Protein AF-I1QLV9-F1 (afdb_monomer_lite)

pLDDT: mean 70.6, std 19.45, range [32.88, 92.75]

Radius of gyration: 21.55 Å; chains: 1; bounding box: 41×62×48 Å

Organism: Oryza glaberrima (NCBI:txid4538)

Foldseek 3Di:
DDDPPDPDPPPPPPDDPDDLLVVLVVVVVVQVVCCVVVVDHDPQAPDEDEDDPDDPVSVVSNVVSHVHHHDYPQDQDPNRGDDPAADDPPVSDDPDDDDDDHHDDDDDDDPDD

Sequence (113 aa):
YITTAALLPQAWPSTRRPSLPDDLEVIKGIMPCFESTSELFTNFGKCSIMLIRCLEDDLAVVSHVFPYAIAEFPYKYLGILFSIKKLPIAAYSRSSTQSTIVCQLGSANSWLW

Structure (mmCIF, N/CA/C/O backbone):
data_AF-I1QLV9-F1
#
_entry.id   AF-I1QLV9-F1
#
loop_
_atom_site.group_PDB
_atom_site.id
_atom_site.type_symbol
_atom_site.label_atom_id
_atom_site.label_alt_id
_atom_site.label_comp_id
_atom_site.label_asym_id
_atom_site.label_entity_id
_atom_site.label_seq_id
_atom_site.pdbx_PDB_ins_code
_atom_site.Cartn_x
_atom_site.Cartn_y
_atom_site.Cartn_z
_atom_site.occupancy
_atom_site.B_iso_or_equiv
_atom_site.auth_seq_id
_atom_site.auth_comp_id
_atom_site.auth_asym_id
_atom_site.auth_atom_id
_atom_site.pdbx_PDB_model_num
ATOM 1 N N . TYR A 1 1 ? 27.646 -39.557 29.135 1.00 39.72 1 TYR A N 1
ATOM 2 C CA . TYR A 1 1 ? 28.000 -39.040 27.800 1.00 39.72 1 TYR A CA 1
ATOM 3 C C . TYR A 1 1 ? 26.768 -38.374 27.216 1.00 39.72 1 TYR A C 1
ATOM 5 O O . TYR A 1 1 ? 25.946 -39.045 26.611 1.00 39.72 1 TYR A O 1
ATOM 13 N N . ILE A 1 2 ? 26.563 -37.092 27.514 1.00 40.69 2 ILE A N 1
ATOM 14 C CA . ILE A 1 2 ? 25.474 -36.317 26.913 1.00 40.69 2 ILE A CA 1
ATOM 15 C C . ILE A 1 2 ? 26.112 -35.600 25.731 1.00 40.69 2 ILE A C 1
ATOM 17 O O . ILE A 1 2 ? 26.968 -34.740 25.918 1.00 40.69 2 ILE A O 1
ATOM 21 N N . THR A 1 3 ? 25.787 -36.048 24.523 1.00 41.97 3 THR A N 1
ATOM 22 C CA . THR A 1 3 ? 26.299 -35.459 23.289 1.00 41.97 3 THR A CA 1
ATOM 23 C C . THR A 1 3 ? 25.633 -34.105 23.094 1.00 41.97 3 THR A C 1
ATOM 25 O O . THR A 1 3 ? 24.444 -34.026 22.794 1.00 41.97 3 THR A O 1
ATOM 28 N N . THR A 1 4 ? 26.408 -33.039 23.265 1.00 53.00 4 THR A N 1
ATOM 29 C CA . THR A 1 4 ? 26.048 -31.686 22.848 1.00 53.00 4 THR A CA 1
ATOM 30 C C . THR A 1 4 ? 25.978 -31.668 21.323 1.00 53.00 4 THR A C 1
ATOM 32 O O . THR A 1 4 ? 26.986 -31.470 20.646 1.00 53.00 4 THR A O 1
ATOM 35 N N . ALA A 1 5 ? 24.799 -31.938 20.764 1.00 51.69 5 ALA A N 1
ATOM 36 C CA . ALA A 1 5 ? 24.537 -31.680 19.357 1.00 51.69 5 ALA A CA 1
ATOM 37 C C . ALA A 1 5 ? 24.583 -30.163 19.162 1.00 51.69 5 ALA A C 1
ATOM 39 O O . ALA A 1 5 ? 23.716 -29.430 19.637 1.00 51.69 5 ALA A O 1
ATOM 40 N N . ALA A 1 6 ? 25.662 -29.706 18.534 1.00 55.41 6 ALA A N 1
ATOM 41 C CA . ALA A 1 6 ? 25.861 -28.330 18.136 1.00 55.41 6 ALA A CA 1
ATOM 42 C C . ALA A 1 6 ? 24.608 -27.817 17.413 1.00 55.41 6 ALA A C 1
ATOM 44 O O . ALA A 1 6 ? 24.212 -28.353 16.377 1.00 55.41 6 ALA A O 1
ATOM 45 N N . LEU A 1 7 ? 23.999 -26.771 17.971 1.00 59.00 7 LEU A N 1
ATOM 46 C CA . LEU A 1 7 ? 23.054 -25.915 17.269 1.00 59.00 7 LEU A CA 1
ATOM 47 C C . LEU A 1 7 ? 23.831 -25.216 16.149 1.00 59.00 7 LEU A C 1
ATOM 49 O O . LEU A 1 7 ? 24.322 -24.100 16.309 1.00 59.00 7 LEU A O 1
ATOM 53 N N . LEU A 1 8 ? 23.989 -25.906 15.020 1.00 60.56 8 LEU A N 1
ATOM 54 C CA . LEU A 1 8 ? 24.235 -25.244 13.748 1.00 60.56 8 LEU A CA 1
ATOM 55 C C . LEU A 1 8 ? 23.149 -24.168 13.595 1.00 60.56 8 LEU A C 1
ATOM 57 O O . LEU A 1 8 ? 21.983 -24.465 13.883 1.00 60.56 8 LEU A O 1
ATOM 61 N N . PRO A 1 9 ? 23.488 -22.937 13.168 1.00 52.34 9 PRO A N 1
ATOM 62 C CA . PRO A 1 9 ? 22.473 -21.968 12.794 1.00 52.34 9 PRO A CA 1
ATOM 63 C C . PRO A 1 9 ? 21.608 -22.661 11.752 1.00 52.34 9 PRO A C 1
ATOM 65 O O . PRO A 1 9 ? 22.124 -23.061 10.708 1.00 52.34 9 PRO A O 1
ATOM 68 N N . GLN A 1 10 ? 20.336 -22.890 12.082 1.00 55.88 10 GLN A N 1
ATOM 69 C CA . GLN A 1 10 ? 19.355 -23.381 11.128 1.00 55.88 10 GLN A CA 1
ATOM 70 C C . GLN A 1 10 ? 19.514 -22.527 9.875 1.00 55.88 10 GLN A C 1
ATOM 72 O O . GLN A 1 10 ? 19.251 -21.322 9.905 1.00 55.88 10 GLN A O 1
ATOM 77 N N . ALA A 1 11 ? 20.029 -23.135 8.805 1.00 59.84 11 ALA A N 1
ATOM 78 C CA . ALA A 1 11 ? 19.967 -22.527 7.496 1.00 59.84 11 ALA A CA 1
ATOM 79 C C . ALA A 1 11 ? 18.490 -22.213 7.293 1.00 59.84 11 ALA A C 1
ATOM 81 O O . ALA A 1 11 ? 17.659 -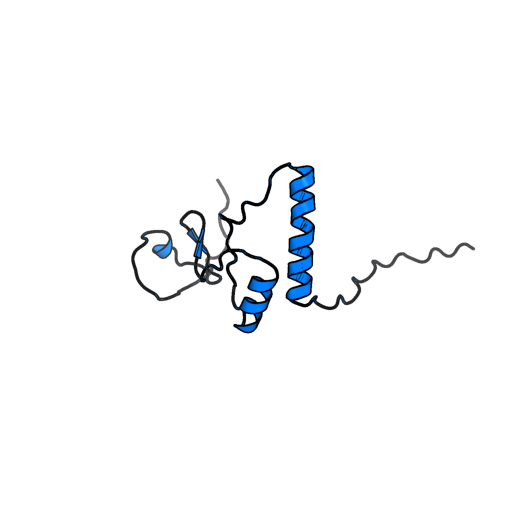23.110 7.456 1.00 59.84 11 ALA A O 1
ATOM 82 N N . TRP A 1 12 ? 18.168 -20.941 7.043 1.00 55.56 12 TRP A N 1
ATOM 83 C CA . TRP A 1 12 ? 16.804 -20.535 6.730 1.00 55.56 12 TRP A CA 1
ATOM 84 C C . TRP A 1 12 ? 16.279 -21.560 5.719 1.00 55.56 12 TRP A C 1
ATOM 86 O O . TRP A 1 12 ? 16.942 -21.736 4.685 1.00 55.56 12 TRP A O 1
ATOM 96 N N . PRO A 1 13 ? 15.211 -22.328 6.043 1.00 59.56 13 PRO A N 1
ATOM 97 C CA . PRO A 1 13 ? 14.704 -23.345 5.128 1.00 59.56 13 PRO A CA 1
ATOM 98 C C . PRO A 1 13 ? 14.557 -22.654 3.786 1.00 59.56 13 PRO A C 1
ATOM 100 O O . PRO A 1 13 ? 14.209 -21.479 3.781 1.00 59.56 13 PRO A O 1
ATOM 103 N N . SER A 1 14 ? 14.915 -23.297 2.674 1.00 62.00 14 SER A N 1
ATOM 104 C CA . SER A 1 14 ? 14.813 -22.677 1.351 1.00 62.00 14 SER A CA 1
ATOM 105 C C . SER A 1 14 ? 13.356 -22.272 1.121 1.00 62.00 14 SER A C 1
ATOM 107 O O . SER A 1 14 ? 12.540 -23.063 0.655 1.00 62.00 14 SER A O 1
ATOM 109 N N . THR A 1 15 ? 13.001 -21.074 1.584 1.00 64.19 15 THR A N 1
ATOM 110 C CA . THR A 1 15 ? 11.625 -20.647 1.747 1.00 64.19 15 THR A CA 1
ATOM 111 C C . THR A 1 15 ? 11.140 -20.451 0.346 1.00 64.19 15 THR A C 1
ATOM 113 O O . THR A 1 15 ? 11.682 -19.632 -0.399 1.00 64.19 15 THR A O 1
ATOM 116 N N . ARG A 1 16 ? 10.154 -21.265 -0.028 1.00 64.50 16 ARG A N 1
ATOM 117 C CA . ARG A 1 16 ? 9.343 -21.017 -1.209 1.00 64.50 16 ARG A CA 1
ATOM 118 C C . ARG A 1 16 ? 9.026 -19.522 -1.197 1.00 64.50 16 ARG A C 1
ATOM 120 O O . ARG A 1 16 ? 8.430 -19.061 -0.226 1.00 64.50 16 ARG A O 1
ATOM 127 N N . ARG A 1 17 ? 9.467 -18.773 -2.216 1.00 68.75 17 ARG A N 1
ATOM 128 C CA . ARG A 1 17 ? 8.995 -17.395 -2.390 1.00 68.75 17 ARG A CA 1
ATOM 129 C C . ARG A 1 17 ? 7.467 -17.473 -2.398 1.00 68.75 17 ARG A C 1
ATOM 131 O O . ARG A 1 17 ? 6.953 -18.221 -3.236 1.00 68.75 17 ARG A O 1
ATOM 138 N N . PRO A 1 18 ? 6.771 -16.823 -1.454 1.00 70.69 18 PRO A N 1
ATOM 139 C CA . PRO A 1 18 ? 5.320 -16.825 -1.466 1.00 70.69 18 PRO A CA 1
ATOM 140 C C . PRO A 1 18 ? 4.836 -16.233 -2.790 1.00 70.69 18 PRO A C 1
ATOM 142 O O . PRO A 1 18 ? 5.555 -15.476 -3.452 1.00 70.69 18 PRO A O 1
ATOM 145 N N . SER A 1 19 ? 3.658 -16.658 -3.233 1.00 86.75 19 SER A N 1
ATOM 146 C CA . SER A 1 19 ? 3.049 -16.041 -4.405 1.00 86.75 19 SER A CA 1
ATOM 147 C C . SER A 1 19 ? 2.558 -14.636 -4.043 1.00 86.75 19 SER A C 1
ATOM 149 O O . SER A 1 19 ? 2.302 -14.358 -2.873 1.00 86.75 19 SER A O 1
ATOM 151 N N . LEU A 1 20 ? 2.400 -13.751 -5.034 1.00 86.69 20 LEU A N 1
ATOM 152 C CA . LEU A 1 20 ? 1.859 -12.408 -4.801 1.00 86.69 20 LEU A CA 1
ATOM 153 C C . LEU A 1 20 ? 0.552 -12.435 -3.970 1.00 86.69 20 LEU A C 1
ATOM 155 O O . LEU A 1 20 ? 0.491 -11.700 -2.990 1.00 86.69 20 LEU A O 1
ATOM 159 N N . PRO A 1 21 ? -0.456 -13.285 -4.265 1.00 89.00 21 PRO A N 1
ATOM 160 C CA . PRO A 1 21 ? -1.646 -13.402 -3.420 1.00 89.00 21 PRO A CA 1
ATOM 161 C C . PRO A 1 21 ? -1.337 -13.717 -1.949 1.00 89.00 21 PRO A C 1
ATOM 163 O O . PRO A 1 21 ? -1.895 -13.072 -1.063 1.00 89.00 21 PRO A O 1
ATOM 166 N N . ASP A 1 22 ? -0.433 -14.669 -1.691 1.00 90.62 22 ASP A N 1
ATOM 167 C CA . ASP A 1 22 ? -0.070 -15.071 -0.327 1.00 90.62 22 ASP A CA 1
ATOM 168 C C . ASP A 1 22 ? 0.568 -13.902 0.438 1.00 90.62 22 ASP A C 1
ATOM 170 O O . ASP A 1 22 ? 0.234 -13.654 1.596 1.00 90.62 22 ASP A O 1
ATOM 174 N N . ASP A 1 23 ? 1.453 -13.149 -0.224 1.00 90.62 23 ASP A N 1
ATOM 175 C CA . ASP A 1 23 ? 2.099 -11.972 0.361 1.00 90.62 23 ASP A CA 1
ATOM 176 C C . ASP A 1 23 ? 1.078 -10.872 0.702 1.00 90.62 23 ASP A C 1
ATOM 178 O O . ASP A 1 2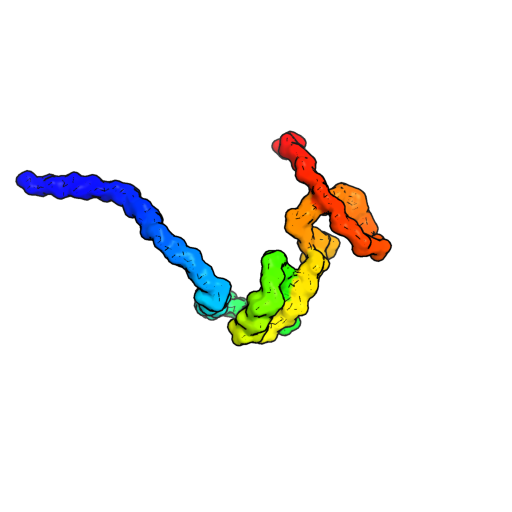3 ? 1.147 -10.266 1.776 1.00 90.62 23 ASP A O 1
ATOM 182 N N . LEU A 1 24 ? 0.104 -10.616 -0.181 1.00 91.00 24 LEU A N 1
ATOM 183 C CA . LEU A 1 24 ? -0.923 -9.598 0.059 1.00 91.00 24 LEU A CA 1
ATOM 184 C C . LEU A 1 24 ? -1.862 -9.987 1.209 1.00 91.00 24 LEU A C 1
ATOM 186 O O . LEU A 1 24 ? -2.210 -9.124 2.016 1.00 91.00 24 LEU A O 1
ATOM 190 N N . GLU A 1 25 ? -2.237 -11.263 1.329 1.00 91.88 25 GLU A N 1
ATOM 191 C CA . GLU A 1 25 ? -3.053 -11.750 2.451 1.00 91.88 25 GLU A CA 1
ATOM 192 C C . GLU A 1 25 ? -2.315 -11.621 3.789 1.00 91.88 25 GLU A C 1
ATOM 194 O O . GLU A 1 25 ? -2.904 -11.211 4.792 1.00 91.88 25 GLU A O 1
ATOM 199 N N . VAL A 1 26 ? -1.002 -11.873 3.809 1.00 92.75 26 VAL A N 1
ATOM 200 C CA . VAL A 1 26 ? -0.177 -11.633 5.002 1.00 92.75 26 VAL A CA 1
ATOM 201 C C . VAL A 1 26 ? -0.180 -10.150 5.375 1.00 92.75 26 VAL A C 1
ATOM 203 O O . VAL A 1 26 ? -0.425 -9.815 6.535 1.00 92.75 26 VAL A O 1
ATOM 206 N N . ILE A 1 27 ? 0.032 -9.245 4.412 1.00 91.12 27 ILE A N 1
ATOM 207 C CA . ILE A 1 27 ? -0.019 -7.793 4.659 1.00 91.12 27 ILE A CA 1
ATOM 208 C C . ILE A 1 27 ? -1.392 -7.391 5.206 1.00 91.12 27 ILE A C 1
ATOM 210 O O . ILE A 1 27 ? -1.474 -6.655 6.191 1.00 91.12 27 ILE A O 1
ATOM 214 N N . LYS A 1 28 ? -2.470 -7.905 4.607 1.00 89.94 28 LYS A N 1
ATOM 215 C CA . LYS A 1 28 ? -3.845 -7.646 5.041 1.00 89.94 28 LYS A CA 1
ATOM 216 C C . LYS A 1 28 ? -4.093 -8.125 6.467 1.00 89.94 28 LYS A C 1
ATOM 218 O O . LYS A 1 28 ? -4.708 -7.395 7.236 1.00 89.94 28 LYS A O 1
ATOM 223 N N . GLY A 1 29 ? -3.584 -9.301 6.832 1.00 91.56 29 GLY A N 1
ATOM 224 C CA . GLY A 1 29 ? -3.694 -9.856 8.181 1.00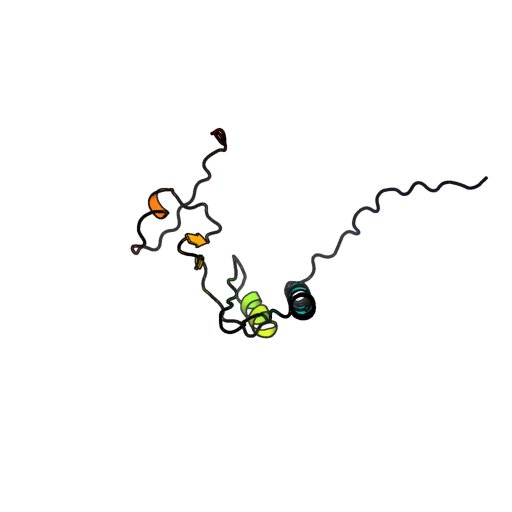 91.56 29 GLY A CA 1
ATOM 225 C C . GLY A 1 29 ? -2.876 -9.104 9.234 1.00 91.56 29 GLY A C 1
ATOM 226 O O . GLY A 1 29 ? -3.243 -9.104 10.406 1.00 91.56 29 GLY A O 1
ATOM 227 N N . ILE A 1 30 ? -1.801 -8.422 8.832 1.00 92.00 30 ILE A N 1
ATOM 228 C CA . ILE A 1 30 ? -0.961 -7.634 9.742 1.00 92.00 30 ILE A CA 1
ATOM 229 C C . ILE A 1 30 ? -1.619 -6.299 10.125 1.00 92.00 30 ILE A C 1
ATOM 231 O O . ILE A 1 30 ? -1.430 -5.848 11.256 1.00 92.00 30 ILE A O 1
ATOM 235 N N . MET A 1 31 ? -2.388 -5.655 9.237 1.00 89.44 31 MET A N 1
ATOM 236 C CA . MET A 1 31 ? -2.974 -4.340 9.554 1.00 89.44 31 MET A CA 1
ATOM 237 C C . MET A 1 31 ? -3.870 -4.376 10.805 1.00 89.44 31 MET A C 1
ATOM 239 O O . MET A 1 31 ? -3.623 -3.558 11.689 1.00 89.44 31 MET A O 1
ATOM 243 N N . PRO A 1 32 ? -4.801 -5.339 10.985 1.00 90.06 32 PRO A N 1
ATOM 244 C CA . PRO A 1 32 ? -5.612 -5.435 12.200 1.00 90.06 32 PRO A CA 1
ATOM 245 C C . PRO A 1 32 ? -4.801 -5.514 13.497 1.00 90.06 32 PRO A C 1
ATOM 247 O O . PRO A 1 32 ? -5.237 -4.984 14.512 1.00 90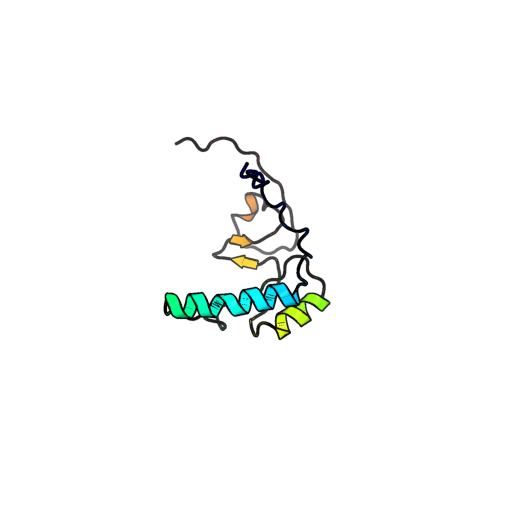.06 32 PRO A O 1
ATOM 250 N N . CYS A 1 33 ? -3.610 -6.126 13.480 1.00 90.94 33 CYS A N 1
ATOM 251 C CA . CYS A 1 33 ? -2.730 -6.181 14.652 1.00 90.94 33 CYS A CA 1
ATOM 252 C C . CYS A 1 33 ? -2.229 -4.784 15.055 1.00 90.94 33 CYS A C 1
ATOM 254 O O . CYS A 1 33 ? -2.100 -4.475 16.243 1.00 90.94 33 CYS A O 1
ATOM 256 N N . PHE A 1 34 ? -1.944 -3.926 14.071 1.00 86.69 34 PHE A N 1
ATOM 257 C CA . PHE A 1 34 ? -1.592 -2.530 14.322 1.00 86.69 34 PHE A CA 1
ATOM 258 C C . PHE A 1 34 ? -2.810 -1.723 14.751 1.00 86.69 34 PHE A C 1
ATOM 260 O O . PHE A 1 34 ? -2.712 -0.952 15.704 1.00 86.69 34 PHE A O 1
ATOM 267 N N . GLU A 1 35 ? -3.957 -1.937 14.111 1.00 91.50 35 GLU A N 1
ATOM 268 C CA . GLU A 1 35 ? -5.210 -1.260 14.452 1.00 91.50 35 GLU A CA 1
ATOM 269 C C . GLU A 1 35 ? -5.633 -1.574 15.893 1.00 91.50 35 GLU A C 1
ATOM 271 O O . GLU A 1 35 ? -5.964 -0.662 16.643 1.00 91.50 35 GLU A O 1
ATOM 276 N N . SER A 1 36 ? -5.520 -2.833 16.331 1.00 90.44 36 SER A N 1
ATOM 277 C CA . SER A 1 36 ? -5.878 -3.243 17.694 1.00 90.44 36 SER A CA 1
ATOM 278 C C . SER A 1 36 ? -4.918 -2.726 18.762 1.00 90.44 36 SER A C 1
ATOM 280 O O . SER A 1 36 ? -5.316 -2.558 19.908 1.00 90.44 36 SER A O 1
ATOM 282 N N . THR A 1 37 ? -3.644 -2.520 18.415 1.00 92.50 37 THR A N 1
ATOM 283 C CA . THR A 1 37 ? -2.617 -2.090 19.380 1.00 92.50 37 THR A CA 1
ATOM 284 C C . THR A 1 37 ? -2.526 -0.569 19.477 1.00 92.50 37 THR A C 1
ATOM 286 O O . THR A 1 37 ? -2.244 -0.033 20.543 1.00 92.50 37 THR A O 1
ATOM 289 N N . SER A 1 38 ? -2.725 0.129 18.358 1.00 91.81 38 SER A N 1
ATOM 290 C CA . SER A 1 38 ? -2.585 1.587 18.273 1.00 91.81 38 SER A CA 1
ATOM 291 C C . SER A 1 38 ? -3.912 2.340 18.302 1.00 91.81 38 SER A C 1
ATOM 293 O O . SER A 1 38 ? -3.892 3.561 18.423 1.00 91.81 38 SER A O 1
ATOM 295 N N . GLU A 1 39 ? -5.038 1.637 18.137 1.00 91.12 39 GLU A N 1
ATOM 296 C CA . GLU A 1 39 ? -6.370 2.214 17.901 1.00 91.12 39 GLU A CA 1
ATOM 297 C C . GLU A 1 39 ? -6.426 3.147 16.672 1.00 91.12 39 GLU A C 1
ATOM 299 O O . GLU A 1 39 ? -7.368 3.921 16.488 1.00 91.12 39 GLU A O 1
ATOM 304 N N . LEU A 1 40 ? -5.423 3.066 15.790 1.00 90.94 40 LEU A N 1
ATOM 305 C CA . LEU A 1 40 ? -5.376 3.794 14.530 1.00 90.94 40 LEU A CA 1
ATOM 306 C C . LEU A 1 40 ? -5.826 2.880 13.402 1.00 90.94 40 LEU A C 1
ATOM 308 O O . LEU A 1 40 ? -5.108 1.968 13.007 1.00 90.94 40 LEU A O 1
ATOM 312 N N . PHE A 1 41 ? -7.000 3.174 12.856 1.00 88.50 41 PHE A N 1
ATOM 313 C CA . PHE A 1 41 ? -7.546 2.458 11.711 1.00 88.50 41 PHE A CA 1
ATOM 314 C C . PHE A 1 41 ? -6.944 2.959 10.404 1.00 88.50 41 PHE A C 1
ATOM 316 O O . PHE A 1 41 ? -6.803 4.169 10.180 1.00 88.50 41 PHE A O 1
ATOM 323 N N . THR A 1 42 ? -6.641 2.028 9.503 1.00 86.62 42 THR A N 1
ATOM 324 C CA . THR A 1 42 ? -6.160 2.376 8.170 1.00 86.62 42 THR A CA 1
ATOM 325 C C . THR A 1 42 ? -7.261 3.111 7.411 1.00 86.62 42 THR A C 1
ATOM 327 O O . THR A 1 42 ? -8.355 2.593 7.188 1.00 86.62 42 THR A O 1
ATOM 330 N N . ASN A 1 43 ? -6.992 4.346 6.983 1.00 87.06 43 ASN A N 1
ATOM 331 C CA . ASN A 1 43 ? -7.950 5.092 6.176 1.00 87.06 43 ASN A CA 1
ATOM 332 C C . ASN A 1 43 ? -7.867 4.652 4.711 1.00 87.06 43 ASN A C 1
ATOM 334 O O . ASN A 1 43 ? -7.170 5.267 3.902 1.00 87.06 43 ASN A O 1
ATOM 338 N N . PHE A 1 44 ? -8.627 3.620 4.357 1.00 82.25 44 PHE A N 1
ATOM 339 C CA . PHE A 1 44 ? -8.632 3.071 2.999 1.00 82.25 44 PHE A CA 1
ATOM 340 C C . PHE A 1 44 ? -9.079 4.066 1.918 1.00 82.25 44 PHE A C 1
ATOM 342 O O . PHE A 1 44 ? -8.676 3.924 0.771 1.00 82.25 44 PHE A O 1
ATOM 349 N N . GLY A 1 45 ? -9.834 5.113 2.271 1.00 84.81 45 GLY A N 1
ATOM 350 C CA . GLY A 1 45 ? -10.216 6.178 1.335 1.00 84.81 45 GLY A CA 1
ATOM 351 C C . GLY A 1 45 ? -9.095 7.176 1.019 1.00 84.81 45 GLY A C 1
ATOM 352 O O . GLY A 1 45 ? -9.194 7.919 0.045 1.00 84.81 45 GLY A O 1
ATOM 353 N N . LYS A 1 46 ? -8.032 7.217 1.834 1.00 85.88 46 LYS A N 1
ATOM 354 C CA . LYS A 1 46 ? -6.842 8.064 1.620 1.00 85.88 46 LYS A CA 1
ATOM 355 C C . LYS A 1 46 ? -5.617 7.266 1.178 1.00 85.88 46 LYS A C 1
ATOM 357 O O . LYS A 1 46 ? -4.644 7.856 0.710 1.00 85.88 46 LYS A O 1
ATOM 362 N N . CYS A 1 47 ? -5.647 5.948 1.349 1.00 86.94 47 CYS A N 1
ATOM 363 C CA . CYS A 1 47 ? -4.589 5.052 0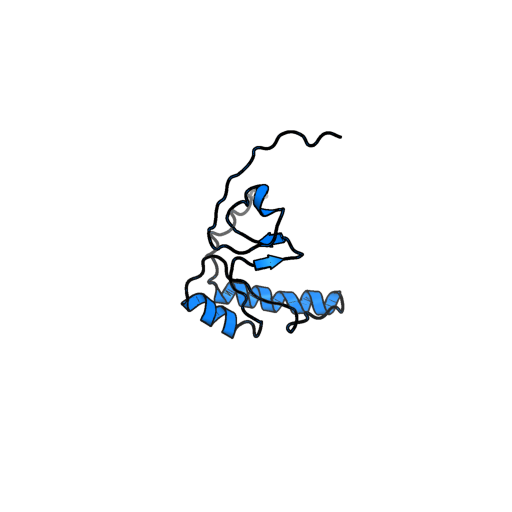.914 1.00 86.94 47 CYS A CA 1
ATOM 364 C C . CYS A 1 47 ? -4.734 4.718 -0.575 1.00 86.94 47 CYS A C 1
ATOM 366 O O . CYS A 1 47 ? -5.836 4.604 -1.108 1.00 86.94 47 CYS A O 1
ATOM 368 N N . SER A 1 48 ? -3.599 4.526 -1.239 1.00 87.38 48 SER A N 1
ATOM 369 C CA . SER A 1 48 ? -3.547 3.999 -2.599 1.00 87.38 48 SER A CA 1
ATOM 370 C C . SER A 1 48 ? -2.460 2.941 -2.709 1.00 87.38 48 SER A C 1
ATOM 372 O O . SER A 1 48 ? -1.475 2.974 -1.967 1.00 87.38 48 SER A O 1
ATOM 374 N N . ILE A 1 49 ? -2.648 1.999 -3.630 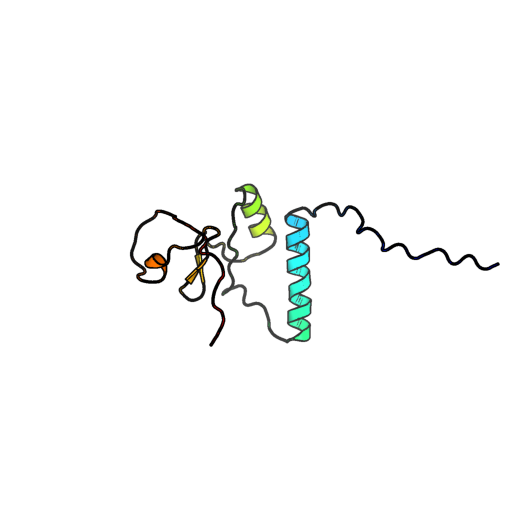1.00 88.31 49 ILE A N 1
ATOM 375 C CA . ILE A 1 49 ? -1.627 1.030 -4.016 1.00 88.31 49 ILE A CA 1
ATOM 376 C C . ILE A 1 49 ? -1.031 1.490 -5.329 1.00 88.31 49 ILE A C 1
ATOM 378 O O . ILE A 1 49 ? -1.740 1.708 -6.304 1.00 88.31 49 ILE A O 1
ATOM 382 N N . MET A 1 50 ? 0.286 1.592 -5.361 1.00 87.50 50 MET A N 1
ATOM 383 C CA . MET A 1 50 ? 1.024 1.835 -6.585 1.00 87.50 50 MET A CA 1
ATOM 384 C C . MET A 1 50 ? 1.834 0.592 -6.908 1.00 87.50 50 MET A C 1
ATOM 386 O O . MET A 1 50 ? 2.716 0.207 -6.137 1.00 87.50 50 MET A O 1
ATOM 390 N N . LEU A 1 51 ? 1.552 -0.018 -8.055 1.00 85.00 51 LEU A N 1
ATOM 391 C CA . LEU A 1 51 ? 2.322 -1.163 -8.513 1.00 85.00 51 LEU A CA 1
ATOM 392 C C . LEU A 1 51 ? 3.564 -0.717 -9.273 1.00 85.00 51 LEU A C 1
ATOM 394 O O . LEU A 1 51 ? 3.551 0.214 -10.077 1.00 85.00 51 LEU A O 1
ATOM 398 N N . ILE A 1 52 ? 4.666 -1.404 -9.000 1.00 84.38 52 ILE A N 1
ATOM 399 C CA . ILE A 1 52 ? 5.989 -1.047 -9.490 1.00 84.38 52 ILE A CA 1
ATOM 400 C C . ILE A 1 52 ? 6.513 -2.235 -10.290 1.00 84.38 52 ILE A C 1
ATOM 402 O O . ILE A 1 52 ? 6.966 -3.214 -9.709 1.00 84.38 52 ILE A O 1
ATOM 406 N N . ARG A 1 53 ? 6.493 -2.123 -11.626 1.00 76.25 53 ARG A N 1
ATOM 407 C CA . ARG A 1 53 ? 6.919 -3.186 -12.564 1.00 76.25 53 ARG A CA 1
ATOM 408 C C . ARG A 1 53 ? 6.118 -4.498 -12.439 1.00 76.25 53 ARG A C 1
ATOM 410 O O . ARG A 1 53 ? 6.703 -5.569 -12.561 1.00 76.25 53 ARG A O 1
ATOM 417 N N . CYS A 1 54 ? 4.811 -4.408 -12.210 1.00 72.38 54 CYS A N 1
ATOM 418 C CA . CYS A 1 54 ? 3.910 -5.565 -12.250 1.00 72.38 54 CYS A CA 1
ATOM 419 C C . CYS A 1 54 ? 3.395 -5.850 -13.661 1.00 72.38 54 CYS A C 1
ATOM 421 O O . CYS A 1 54 ? 3.391 -4.964 -14.520 1.00 72.38 54 CYS A O 1
ATOM 423 N N . LEU A 1 55 ? 2.947 -7.088 -13.864 1.00 76.69 55 LEU A N 1
ATOM 424 C CA . LEU A 1 55 ? 2.151 -7.488 -15.022 1.00 76.69 55 LEU A CA 1
ATOM 425 C C . LEU A 1 55 ? 0.684 -7.084 -14.804 1.00 76.69 55 LEU A C 1
ATOM 427 O O . LEU A 1 55 ? 0.261 -6.849 -13.675 1.00 76.69 55 LEU A O 1
ATOM 431 N N . GLU A 1 56 ? -0.101 -7.021 -15.878 1.00 76.75 56 GLU A N 1
ATOM 432 C CA . GLU A 1 56 ? -1.532 -6.682 -15.794 1.00 76.75 56 GLU A CA 1
ATOM 433 C C . GLU A 1 56 ? -2.306 -7.668 -14.899 1.00 76.75 56 GLU A C 1
ATOM 435 O O . GLU A 1 56 ? -3.175 -7.274 -14.127 1.00 76.75 56 GLU A O 1
ATOM 440 N N . ASP A 1 57 ? -1.923 -8.946 -14.919 1.00 82.62 57 ASP A N 1
ATOM 441 C CA . ASP A 1 57 ? -2.547 -9.984 -14.091 1.00 82.62 57 ASP A CA 1
ATOM 442 C C . ASP A 1 57 ? -2.363 -9.723 -12.583 1.00 82.62 57 ASP A C 1
ATOM 444 O O . ASP A 1 57 ? -3.235 -10.046 -11.774 1.00 82.62 57 ASP A O 1
ATOM 448 N N . ASP A 1 58 ? -1.264 -9.070 -12.194 1.00 86.19 58 ASP A N 1
ATOM 449 C CA . ASP A 1 58 ? -0.998 -8.716 -10.800 1.00 86.19 58 ASP A CA 1
ATOM 450 C C . ASP A 1 58 ? -1.936 -7.599 -10.311 1.00 86.19 58 ASP A C 1
ATOM 452 O O . ASP A 1 58 ? -2.308 -7.578 -9.136 1.00 86.19 58 ASP A O 1
ATOM 456 N N . LEU A 1 59 ? -2.366 -6.687 -11.198 1.00 85.31 59 LEU A N 1
ATOM 457 C CA . LEU A 1 59 ? -3.350 -5.646 -10.863 1.00 85.31 59 LEU A CA 1
ATOM 458 C C . LEU A 1 59 ? -4.682 -6.269 -10.449 1.00 85.31 59 LEU A C 1
ATOM 460 O O . LEU A 1 59 ? -5.274 -5.845 -9.453 1.00 85.31 59 LEU A O 1
ATOM 464 N N . ALA A 1 60 ? -5.125 -7.300 -11.172 1.00 85.94 60 ALA A N 1
ATOM 465 C CA . ALA A 1 60 ? -6.353 -8.016 -10.851 1.00 85.94 60 ALA A CA 1
ATOM 466 C C . ALA A 1 60 ? -6.267 -8.662 -9.458 1.00 85.94 60 ALA A C 1
ATOM 468 O O . ALA A 1 60 ? -7.170 -8.474 -8.639 1.00 85.94 60 ALA A O 1
ATOM 469 N N . VAL A 1 61 ? -5.151 -9.333 -9.151 1.00 89.06 61 VAL A N 1
ATOM 470 C CA . VAL A 1 61 ? -4.896 -9.943 -7.833 1.00 89.06 61 VAL A CA 1
ATOM 471 C C . VAL A 1 61 ? -4.929 -8.892 -6.723 1.00 89.06 61 VAL A C 1
ATOM 473 O O . VAL A 1 61 ? -5.618 -9.064 -5.718 1.00 89.06 61 VAL A O 1
ATOM 476 N N . VAL A 1 62 ? -4.234 -7.772 -6.916 1.00 88.56 62 VAL A N 1
ATOM 477 C CA . VAL A 1 62 ? -4.163 -6.685 -5.932 1.00 88.56 62 VAL A CA 1
ATOM 478 C C . VAL A 1 62 ? -5.538 -6.071 -5.681 1.00 88.56 62 VAL A C 1
ATOM 480 O O . VAL A 1 62 ? -5.918 -5.890 -4.524 1.00 88.56 62 VAL A O 1
ATOM 483 N N . SER A 1 63 ? -6.299 -5.803 -6.746 1.00 85.62 63 SER A N 1
ATOM 484 C CA . SER A 1 63 ? -7.651 -5.240 -6.650 1.00 85.62 63 SER A CA 1
ATOM 485 C C . SER A 1 63 ? -8.638 -6.169 -5.936 1.00 85.62 63 SER A C 1
ATOM 487 O O . SER A 1 63 ? -9.588 -5.703 -5.310 1.00 85.62 63 SER A O 1
ATOM 489 N N . HIS A 1 64 ? -8.403 -7.483 -6.000 1.00 87.94 64 HIS A N 1
ATOM 490 C CA . HIS A 1 64 ? -9.224 -8.474 -5.317 1.00 87.94 64 HIS A CA 1
ATOM 491 C C . HIS A 1 64 ? -8.939 -8.519 -3.810 1.00 87.94 64 HIS A C 1
ATOM 493 O O . HIS A 1 64 ? -9.867 -8.593 -3.005 1.00 87.94 64 HIS A O 1
ATOM 499 N N . VAL A 1 65 ? -7.662 -8.451 -3.415 1.00 87.81 65 VAL A N 1
ATOM 500 C CA . VAL A 1 65 ? -7.267 -8.535 -1.999 1.00 87.81 65 VAL A CA 1
ATOM 501 C C . VAL A 1 65 ? -7.546 -7.221 -1.261 1.00 87.81 65 VAL A C 1
ATOM 503 O O . VAL A 1 65 ? -7.994 -7.244 -0.104 1.00 87.81 65 VAL A O 1
ATOM 506 N N . PHE A 1 66 ? -7.330 -6.085 -1.933 1.00 83.75 66 PHE A N 1
ATOM 507 C CA . PHE A 1 66 ? -7.420 -4.748 -1.360 1.00 83.75 66 PHE A CA 1
ATOM 508 C C . PHE A 1 66 ? -8.379 -3.837 -2.146 1.00 83.75 66 PHE A C 1
ATOM 510 O O . PHE A 1 66 ? -8.109 -3.524 -3.304 1.00 83.75 66 PHE A O 1
ATOM 517 N N . PRO A 1 67 ? -9.444 -3.300 -1.518 1.00 76.88 67 PRO A N 1
ATOM 518 C CA . PRO A 1 67 ? -10.383 -2.375 -2.161 1.00 76.88 67 PRO A CA 1
ATOM 519 C C . PRO A 1 67 ? -9.825 -0.938 -2.257 1.00 76.88 67 PRO A C 1
ATOM 521 O O . PRO A 1 67 ? -10.552 0.035 -2.061 1.00 76.88 67 PRO A O 1
ATOM 524 N N . TYR A 1 68 ? -8.515 -0.782 -2.456 1.00 82.38 68 TYR A N 1
ATOM 525 C CA . TYR A 1 68 ? -7.827 0.511 -2.395 1.00 82.38 68 TYR A CA 1
ATOM 526 C C . TYR A 1 68 ? -7.789 1.172 -3.772 1.00 82.38 68 TYR A C 1
ATOM 528 O O . TYR A 1 68 ? -7.866 0.504 -4.803 1.00 82.38 68 TYR A O 1
ATOM 536 N N . ALA A 1 69 ? -7.608 2.492 -3.802 1.00 83.81 69 ALA A N 1
ATOM 537 C CA . ALA A 1 69 ? -7.364 3.189 -5.059 1.00 83.81 69 ALA A CA 1
ATOM 538 C C . ALA A 1 69 ? -6.029 2.726 -5.664 1.00 83.81 69 ALA A C 1
ATOM 540 O O . ALA A 1 69 ? -4.997 2.773 -4.993 1.00 83.81 69 ALA A O 1
ATOM 541 N N . ILE A 1 70 ? -6.026 2.305 -6.927 1.00 85.56 70 ILE A N 1
ATOM 542 C CA . ILE A 1 70 ? -4.785 1.996 -7.643 1.00 85.56 70 ILE A CA 1
ATOM 543 C C . ILE A 1 70 ? -4.252 3.295 -8.249 1.00 85.56 70 ILE A C 1
ATOM 545 O O . ILE A 1 70 ? -4.946 3.964 -9.012 1.00 85.56 70 ILE A O 1
ATOM 549 N N . ALA A 1 71 ? -3.029 3.665 -7.884 1.00 85.00 71 ALA A N 1
ATOM 550 C CA . ALA A 1 71 ? -2.336 4.832 -8.407 1.00 85.00 71 ALA A CA 1
ATOM 551 C C . ALA A 1 71 ? -1.338 4.429 -9.497 1.00 85.00 71 ALA A C 1
ATOM 553 O O . ALA A 1 71 ? -0.644 3.415 -9.392 1.00 85.00 71 ALA A O 1
ATOM 554 N N . GLU A 1 72 ? -1.225 5.266 -10.525 1.00 82.12 72 GLU A N 1
ATOM 555 C CA . GLU A 1 72 ? -0.244 5.076 -11.588 1.00 82.12 72 GLU A CA 1
ATOM 556 C C . GLU A 1 72 ? 1.166 5.475 -11.133 1.00 82.12 72 GLU A C 1
ATOM 558 O O . GLU A 1 72 ? 1.376 6.458 -10.416 1.00 82.12 72 GLU A O 1
ATOM 563 N N . PHE A 1 73 ? 2.155 4.711 -11.591 1.00 78.94 73 PHE A N 1
ATOM 564 C CA . PHE A 1 73 ? 3.570 4.994 -11.390 1.00 78.94 73 PHE A CA 1
ATOM 565 C C . PHE A 1 73 ? 4.142 5.749 -12.612 1.00 78.94 73 PHE A C 1
ATOM 567 O O . PHE A 1 73 ? 3.884 5.331 -13.742 1.00 78.94 73 PHE A O 1
ATOM 574 N N . PRO A 1 74 ? 4.996 6.786 -12.448 1.00 79.50 74 PRO A N 1
ATOM 575 C CA . PRO A 1 74 ? 5.579 7.300 -11.204 1.00 79.50 74 PRO A CA 1
ATOM 576 C C . PRO A 1 74 ? 4.655 8.270 -10.453 1.00 79.50 74 PRO A C 1
ATOM 578 O O . PRO A 1 74 ? 4.001 9.117 -11.055 1.00 79.50 74 PRO A O 1
ATOM 581 N N . TYR A 1 75 ? 4.671 8.207 -9.121 1.00 80.25 75 TYR A N 1
ATOM 582 C CA . TYR A 1 75 ? 3.727 8.934 -8.264 1.00 80.25 75 TYR A CA 1
ATOM 583 C C . TYR A 1 75 ? 4.411 10.005 -7.422 1.00 80.25 75 TYR A C 1
ATOM 585 O O . TYR A 1 75 ? 5.552 9.834 -7.006 1.00 80.25 75 TYR A O 1
ATOM 593 N N . LYS A 1 76 ? 3.732 11.118 -7.126 1.00 80.88 76 LYS A N 1
ATOM 594 C CA . LYS A 1 76 ? 4.265 12.133 -6.206 1.00 80.88 76 LYS A CA 1
ATOM 595 C C . LYS A 1 76 ? 3.846 11.826 -4.776 1.00 80.88 76 LYS A C 1
ATOM 597 O O . LYS A 1 76 ? 2.673 11.942 -4.439 1.00 80.88 76 LYS A O 1
ATOM 602 N N . TYR A 1 77 ? 4.818 11.536 -3.922 1.00 83.69 77 TYR A N 1
ATOM 603 C CA . TYR A 1 77 ? 4.602 11.393 -2.489 1.00 83.69 77 TYR A CA 1
ATOM 604 C C . TYR A 1 77 ? 5.243 12.572 -1.759 1.00 83.69 77 TYR A C 1
ATOM 606 O O . TYR A 1 77 ? 6.432 12.838 -1.925 1.00 83.69 77 TYR A O 1
ATOM 614 N N . LEU A 1 78 ? 4.438 13.325 -1.001 1.00 86.62 78 LEU A N 1
ATOM 615 C CA . LEU A 1 78 ? 4.873 14.539 -0.289 1.00 86.62 78 LEU A CA 1
ATOM 616 C C . LEU A 1 78 ? 5.582 15.569 -1.196 1.00 86.62 78 LEU A C 1
ATOM 618 O O . LEU A 1 78 ? 6.528 16.236 -0.791 1.00 86.62 78 LEU A O 1
ATOM 622 N N . GLY A 1 79 ? 5.136 15.685 -2.452 1.00 82.19 79 GLY A N 1
ATOM 623 C CA . GLY A 1 79 ? 5.713 16.604 -3.442 1.00 82.19 79 GLY A CA 1
ATOM 624 C C . GLY A 1 79 ? 6.965 16.086 -4.159 1.00 82.19 79 GLY A C 1
ATOM 625 O O . GLY A 1 79 ? 7.392 16.701 -5.135 1.00 82.19 79 GLY A O 1
ATOM 626 N N . ILE A 1 80 ? 7.507 14.936 -3.752 1.00 79.75 80 ILE A N 1
ATOM 627 C CA . ILE A 1 80 ? 8.686 14.312 -4.360 1.00 79.75 80 ILE A CA 1
ATOM 628 C C . ILE A 1 80 ? 8.229 13.193 -5.296 1.00 79.75 80 ILE A C 1
ATOM 630 O O . ILE A 1 80 ? 7.383 12.373 -4.940 1.00 79.75 80 ILE A O 1
ATOM 634 N N . LEU A 1 81 ? 8.775 13.155 -6.513 1.00 82.38 81 LEU A N 1
ATOM 635 C CA . LEU A 1 81 ? 8.459 12.089 -7.459 1.00 82.38 81 LEU A CA 1
ATOM 636 C C . LEU A 1 81 ? 9.081 10.769 -6.982 1.00 82.38 81 LEU A C 1
ATOM 638 O O . LEU A 1 81 ? 10.295 10.615 -6.901 1.00 82.38 81 LEU A O 1
ATOM 642 N N . PHE A 1 82 ? 8.243 9.795 -6.679 1.00 79.75 82 PHE A N 1
ATOM 643 C CA . PHE A 1 82 ? 8.651 8.448 -6.345 1.00 79.75 82 PHE A CA 1
ATOM 644 C C . PHE A 1 82 ? 8.887 7.672 -7.641 1.00 79.75 82 PHE A C 1
ATOM 646 O O . PHE A 1 82 ? 7.949 7.318 -8.357 1.00 79.75 82 PHE A O 1
ATOM 653 N N . SER A 1 83 ? 10.160 7.451 -7.970 1.00 77.62 83 SER A N 1
ATOM 654 C CA . SER A 1 83 ? 10.572 6.704 -9.153 1.00 77.62 83 SER A CA 1
ATOM 655 C C . SER A 1 83 ? 11.684 5.710 -8.824 1.00 77.62 83 SER A C 1
ATOM 657 O O . SER A 1 83 ? 12.630 6.036 -8.116 1.00 77.62 83 SER A O 1
ATOM 659 N N . ILE A 1 84 ? 11.616 4.506 -9.398 1.00 74.56 84 ILE A N 1
ATOM 660 C CA . ILE A 1 84 ? 12.663 3.465 -9.340 1.00 74.56 84 ILE A CA 1
ATOM 661 C C . ILE A 1 84 ? 13.979 3.965 -9.961 1.00 74.56 84 ILE A C 1
ATOM 663 O O . ILE A 1 84 ? 15.060 3.423 -9.746 1.00 74.56 84 ILE A O 1
ATOM 667 N N . LYS A 1 85 ? 13.872 4.991 -10.799 1.00 69.00 85 LYS A N 1
ATOM 668 C CA . LYS A 1 85 ? 14.954 5.626 -11.524 1.00 69.00 85 LYS A CA 1
ATOM 669 C C . LYS A 1 85 ? 15.378 6.871 -10.731 1.00 69.00 85 LYS A C 1
ATOM 671 O O . LYS A 1 85 ? 14.568 7.769 -10.526 1.00 69.00 85 LYS A O 1
ATOM 676 N N . LYS A 1 86 ? 16.642 6.939 -10.286 1.00 59.31 86 LYS A N 1
ATOM 677 C CA . LYS A 1 86 ? 17.189 8.085 -9.529 1.00 59.31 86 LYS A CA 1
ATOM 678 C C . LYS A 1 86 ? 17.007 9.423 -10.241 1.00 59.31 86 LYS A C 1
ATOM 680 O O . LYS A 1 86 ? 17.682 9.679 -11.220 1.00 59.31 86 LYS A O 1
ATOM 685 N N . LEU A 1 87 ? 16.188 10.308 -9.703 1.00 59.81 87 LEU A N 1
ATOM 686 C CA . LEU A 1 87 ? 15.905 11.604 -10.316 1.00 59.81 87 LEU A CA 1
ATOM 687 C C . LEU A 1 87 ? 17.176 12.461 -10.525 1.00 59.81 87 LEU A C 1
ATOM 689 O O . LEU A 1 87 ? 18.007 12.536 -9.614 1.00 59.81 87 LEU A O 1
ATOM 693 N N . PRO A 1 88 ? 17.348 13.134 -11.682 1.00 55.41 88 PRO A N 1
ATOM 694 C CA . PRO A 1 88 ? 18.380 14.151 -11.846 1.00 55.41 88 PRO A CA 1
ATOM 695 C C . PRO A 1 88 ? 18.061 15.351 -10.945 1.00 55.41 88 PRO A C 1
ATOM 697 O O . PRO A 1 88 ? 16.898 15.694 -10.756 1.00 55.41 88 PRO A O 1
ATOM 700 N N . ILE A 1 89 ? 19.090 16.019 -10.417 1.00 56.97 89 ILE A N 1
ATOM 701 C CA . ILE A 1 89 ? 18.958 17.178 -9.507 1.00 56.97 89 ILE A CA 1
ATOM 702 C C . ILE A 1 89 ? 18.039 18.276 -10.072 1.00 56.97 89 ILE A C 1
ATOM 704 O O . ILE A 1 89 ? 17.286 18.894 -9.326 1.00 56.97 89 ILE A O 1
ATOM 708 N N . ALA A 1 90 ? 18.026 18.462 -11.393 1.00 57.28 90 ALA A N 1
ATOM 709 C CA . ALA A 1 90 ? 17.151 19.420 -12.067 1.00 57.28 90 ALA A CA 1
ATOM 710 C C . ALA A 1 90 ? 15.654 19.051 -12.035 1.00 57.28 90 ALA A C 1
ATOM 712 O O . ALA A 1 90 ? 14.830 19.912 -12.295 1.00 57.28 90 ALA A O 1
ATOM 713 N N . ALA A 1 91 ? 15.288 17.803 -11.717 1.00 53.66 91 ALA A N 1
ATOM 714 C CA . ALA A 1 91 ? 13.897 17.376 -11.540 1.00 53.66 91 ALA A CA 1
ATOM 715 C C . ALA A 1 91 ? 13.387 17.572 -10.098 1.00 53.66 91 ALA A C 1
ATOM 717 O O . ALA A 1 91 ? 12.196 17.392 -9.844 1.00 53.66 91 ALA A O 1
ATOM 718 N N . TYR A 1 92 ? 14.267 17.936 -9.153 1.00 53.53 92 TYR A N 1
ATOM 719 C CA . TYR A 1 92 ? 13.863 18.348 -7.803 1.00 53.53 92 TYR A CA 1
ATOM 720 C C . TYR A 1 92 ? 13.193 19.729 -7.819 1.00 53.53 92 TYR A C 1
ATOM 722 O O . TYR A 1 92 ? 12.292 19.996 -7.027 1.00 53.53 92 TYR A O 1
ATOM 730 N N . SER A 1 93 ? 13.593 20.600 -8.749 1.00 52.84 93 SER A N 1
ATOM 731 C CA . SER A 1 93 ? 12.985 21.910 -8.947 1.00 52.84 93 SER A CA 1
ATOM 732 C C . SER A 1 93 ? 12.146 21.925 -10.227 1.00 52.84 93 SER A C 1
ATOM 734 O O . SER A 1 93 ? 12.575 21.493 -11.286 1.00 52.84 93 SER A O 1
ATOM 736 N N . ARG A 1 94 ? 10.931 22.474 -10.122 1.00 43.44 94 ARG A N 1
ATOM 737 C CA . ARG A 1 94 ? 9.935 22.647 -11.196 1.00 43.44 94 ARG A CA 1
ATOM 738 C C . ARG A 1 94 ? 9.151 21.386 -11.575 1.00 43.44 94 ARG A C 1
ATOM 740 O O . ARG A 1 94 ? 9.430 20.661 -12.523 1.00 43.44 94 ARG A O 1
ATOM 747 N N . SER A 1 95 ? 8.017 21.239 -10.896 1.00 47.97 95 SER A N 1
ATOM 748 C CA . SER A 1 95 ? 6.820 20.647 -11.482 1.00 47.97 95 SER A CA 1
ATOM 749 C C . SER A 1 95 ? 6.424 21.415 -12.749 1.00 47.97 95 SER A C 1
ATOM 751 O O . SER A 1 95 ? 5.680 22.388 -12.676 1.00 47.97 95 SER A O 1
ATOM 753 N N . SER A 1 96 ? 6.923 21.000 -13.908 1.00 39.91 96 SER A N 1
ATOM 754 C CA . SER A 1 96 ? 6.339 21.378 -15.191 1.00 39.91 96 SER A CA 1
ATOM 755 C C . SER A 1 96 ? 6.591 20.265 -16.200 1.00 39.91 96 SER A C 1
ATOM 757 O O . SER A 1 96 ? 7.717 20.049 -16.629 1.00 39.91 96 SER A O 1
ATOM 759 N N . THR A 1 97 ? 5.522 19.523 -16.492 1.00 50.91 97 THR A N 1
ATOM 760 C CA . THR A 1 97 ? 5.198 18.962 -17.813 1.00 50.91 97 THR A CA 1
ATOM 761 C C . THR A 1 97 ? 6.374 18.628 -18.740 1.00 50.91 97 THR A C 1
ATOM 763 O O . THR A 1 97 ? 6.705 19.416 -19.614 1.00 50.91 97 THR A O 1
ATOM 766 N N . GLN A 1 98 ? 6.918 17.411 -18.643 1.00 37.97 98 GLN A N 1
ATOM 767 C CA . GLN A 1 98 ? 7.034 16.530 -19.814 1.00 37.97 98 GLN A CA 1
ATOM 768 C C . GLN A 1 98 ? 7.492 15.122 -19.434 1.00 37.97 98 GLN A C 1
ATOM 770 O O . GLN A 1 98 ? 8.465 14.914 -18.712 1.00 37.97 98 GLN A O 1
ATOM 775 N N . SER A 1 99 ? 6.763 14.153 -19.974 1.00 42.62 99 SER A N 1
ATOM 776 C CA . SER A 1 99 ? 7.058 12.731 -19.994 1.00 42.62 99 SER A CA 1
ATOM 777 C C . SER A 1 99 ? 8.429 12.476 -20.620 1.00 42.62 99 SER A C 1
ATOM 779 O O . SER A 1 99 ? 8.529 12.444 -21.836 1.00 42.62 99 SER A O 1
ATOM 781 N N . THR A 1 100 ? 9.492 12.302 -19.834 1.00 37.03 100 THR A N 1
ATOM 782 C CA . THR A 1 100 ? 10.678 11.499 -20.198 1.00 37.03 100 THR A CA 1
ATOM 783 C C . THR A 1 100 ? 11.494 11.233 -18.935 1.00 37.03 100 THR A C 1
ATOM 785 O O . THR A 1 100 ? 11.948 12.142 -18.246 1.00 37.03 100 THR A O 1
ATOM 788 N N . ILE A 1 101 ? 11.650 9.953 -18.609 1.00 40.91 101 ILE A N 1
ATOM 789 C CA . ILE A 1 101 ? 12.302 9.478 -17.390 1.00 40.91 101 ILE A CA 1
ATOM 790 C C . ILE A 1 101 ? 13.821 9.437 -17.606 1.00 40.91 101 ILE A C 1
ATOM 792 O O . ILE A 1 101 ? 14.290 8.688 -18.462 1.00 40.91 101 ILE A O 1
ATOM 796 N N . VAL A 1 102 ? 14.598 10.150 -16.788 1.00 37.66 102 VAL A N 1
ATOM 797 C CA . VAL A 1 102 ? 16.072 10.077 -16.770 1.00 37.66 102 VAL A CA 1
ATOM 798 C C . VAL A 1 102 ? 16.538 9.792 -15.348 1.00 37.66 102 VAL A C 1
ATOM 800 O O . VAL A 1 102 ? 15.920 10.271 -14.400 1.00 37.66 102 VAL A O 1
ATOM 803 N N . CYS A 1 103 ? 17.605 9.001 -15.183 1.00 37.03 103 CYS A N 1
ATOM 804 C CA . CYS A 1 103 ? 18.175 8.765 -13.866 1.00 37.03 103 CYS A CA 1
ATOM 805 C C . CYS A 1 103 ? 19.665 8.471 -13.788 1.00 37.03 103 CYS A C 1
ATOM 807 O O . CYS A 1 103 ? 20.141 7.671 -14.587 1.00 37.03 103 CYS A O 1
ATOM 809 N N . GLN A 1 104 ? 20.353 9.007 -12.764 1.00 37.59 104 GLN A N 1
ATOM 810 C CA . GLN A 1 104 ? 21.721 8.598 -12.394 1.00 37.59 104 GLN A CA 1
ATOM 811 C C . GLN A 1 104 ? 22.117 8.818 -10.920 1.00 37.59 104 GLN A C 1
ATOM 813 O O . GLN A 1 104 ? 21.756 9.808 -10.288 1.00 37.59 104 GLN A O 1
ATOM 818 N N . LEU A 1 105 ? 22.915 7.874 -10.396 1.00 35.12 105 LEU A N 1
ATOM 819 C CA . LEU A 1 105 ? 23.327 7.706 -8.999 1.00 35.12 105 LEU A CA 1
ATOM 820 C C . LEU A 1 105 ? 24.642 8.416 -8.627 1.00 35.12 105 LEU A C 1
ATOM 822 O O . LEU A 1 105 ? 25.705 7.832 -8.706 1.00 35.12 105 LEU A O 1
ATOM 826 N N . GLY A 1 106 ? 24.558 9.671 -8.162 1.00 33.97 106 GLY A N 1
ATOM 827 C CA . GLY A 1 106 ? 25.656 10.382 -7.485 1.00 33.97 106 GLY A CA 1
ATOM 828 C C . GLY A 1 106 ? 26.175 9.667 -6.227 1.00 33.97 106 GLY A C 1
ATOM 829 O O . GLY A 1 106 ? 25.376 9.309 -5.357 1.00 33.97 106 GLY A O 1
ATOM 830 N N . SER A 1 107 ? 27.498 9.474 -6.225 1.00 39.84 107 SER A N 1
ATOM 831 C CA . SER A 1 107 ? 28.379 8.830 -5.245 1.00 39.84 107 SER A CA 1
ATOM 832 C C . SER A 1 107 ? 28.309 9.468 -3.861 1.00 39.84 107 SER A C 1
ATOM 834 O O . SER A 1 107 ? 28.275 10.690 -3.739 1.00 39.84 107 SER A O 1
ATOM 836 N N . ALA A 1 108 ? 28.351 8.624 -2.827 1.00 43.84 108 ALA A N 1
ATOM 837 C CA . ALA A 1 108 ? 28.602 9.032 -1.453 1.00 43.84 108 ALA A CA 1
ATOM 838 C C . ALA A 1 108 ? 29.947 9.757 -1.382 1.00 43.84 108 ALA A C 1
ATOM 840 O O . ALA A 1 108 ? 30.917 9.228 -1.914 1.00 43.84 108 ALA A O 1
ATOM 841 N N . ASN A 1 109 ? 29.957 10.953 -0.790 1.00 44.75 109 ASN A N 1
ATOM 842 C CA . ASN A 1 109 ? 31.025 11.548 0.015 1.00 44.75 109 ASN A CA 1
ATOM 843 C C . ASN A 1 109 ? 30.473 12.857 0.602 1.00 44.75 109 ASN A C 1
ATOM 845 O O . ASN A 1 109 ? 29.887 13.649 -0.130 1.00 44.75 109 ASN A O 1
ATOM 849 N N . SER A 1 110 ? 30.720 13.090 1.892 1.00 39.22 110 SER A N 1
ATOM 850 C CA . SER A 1 110 ? 30.401 14.315 2.647 1.00 39.22 110 SER A CA 1
ATOM 851 C C . SER A 1 110 ? 29.050 14.352 3.376 1.00 39.22 110 SER A C 1
ATOM 853 O O . SER A 1 110 ? 28.217 15.218 3.134 1.00 39.22 110 SER A O 1
ATOM 855 N N . TRP A 1 111 ? 28.885 13.454 4.352 1.00 32.88 111 TRP A N 1
ATOM 856 C CA . TRP A 1 111 ? 28.163 13.778 5.589 1.00 32.88 111 TRP A CA 1
ATOM 857 C C . TRP A 1 111 ? 29.204 14.136 6.656 1.00 32.88 111 TRP A C 1
ATOM 859 O O . TRP A 1 111 ? 29.590 13.288 7.454 1.00 32.88 111 TRP A O 1
ATOM 869 N N . LEU A 1 112 ? 29.724 15.361 6.616 1.00 33.25 112 LEU A N 1
ATOM 870 C CA . LEU A 1 112 ? 30.377 15.999 7.757 1.00 33.25 112 LEU A CA 1
ATOM 871 C C . LEU A 1 112 ? 29.982 17.477 7.756 1.00 33.25 112 LEU A C 1
ATOM 873 O O . LEU A 1 112 ? 30.129 18.141 6.728 1.00 33.25 112 LEU A O 1
ATOM 877 N N . TRP A 1 113 ? 29.551 17.905 8.947 1.00 37.44 113 TRP A N 1
ATOM 878 C CA . TRP A 1 113 ? 28.979 19.190 9.378 1.00 37.44 113 TRP A CA 1
ATOM 879 C C . TRP A 1 113 ? 27.479 19.364 9.138 1.00 37.44 113 TRP A C 1
ATOM 881 O O . TRP A 1 113 ? 27.055 19.576 7.983 1.00 37.44 113 TRP A O 1
#

Secondary structure (DSSP, 8-state):
----------------PPPHHHHHHHHHHHHHHHHHHH-----TTT-EEE-SS--HHHHHHHHHH--PEEEPSSEEETTEEE-SS---GGGTS------------PPP-----